Protein AF-A0A8G2FAU9-F1 (afdb_monomer)

Solvent-accessible surface area (backbone atoms only — not comparable to full-atom values): 5082 Å² total; per-residue (Å²): 111,42,65,61,50,52,53,52,42,53,52,54,53,50,50,46,53,50,52,41,54,50,56,61,67,66,52,43,61,48,98,87,66,49,80,50,75,50,74,66,56,49,50,51,52,51,51,39,51,53,49,48,54,49,53,52,51,58,38,53,55,50,45,49,54,32,48,52,53,52,52,55,52,50,53,50,53,54,51,54,51,53,58,55,51,57,66,66,72,79,115

Organism: NCBI:txid126333

Sequence (91 aa):
MLKNTMDDMISKLGKEFSEFSGTLRSVKKNDCGDFVVSPEIMRNIVGHVENLFGTMRETQESVQLALESELLQEERKWIDLLDNADMTTEH

Radius of gyration: 24.39 Å; Cα contacts (8 Å, |Δi|>4): 47; chains: 1; bounding box: 59×13×70 Å

Foldseek 3Di:
DLVVLVVVLCVQLVVLVVQLVVLVVPFDADPVRDTDQDPVSVVSNVVSVVSNVVSVVVSVVVNVVVVVVVVVVVVVVVVVVVVVVVVVVVD

Nearest PDB structures (foldseek):
  2x0l-assembly1_A  TM=6.123E-01  e=8.724E-01  Homo sapiens
  4czz-assembly1_A  TM=6.107E-01  e=9.997E-01  Homo sapiens
  5l3d-assembly1_A  TM=6.087E-01  e=1.226E+00  Homo sapiens
  6vyp-assembly2_k  TM=6.447E-01  e=2.972E+00  Homo sapiens

pLDDT: mean 88.22, std 9.11, range [45.12, 95.56]

Mean predicted aligned error: 7.48 Å

Secondary structure (DSSP, 8-state):
-HHHHHHHHHHHHHHHHHHHHHHHHTPEE-TTS-EE--HHHHHHHHHHHHHHHHHHHHHHHHHHHHHHHHHHHHHHHHHHHHHHHHHHH--

Structure (mmCIF, N/CA/C/O backbone):
data_AF-A0A8G2FAU9-F1
#
_entry.id   AF-A0A8G2FAU9-F1
#
loop_
_atom_site.group_PDB
_atom_site.id
_atom_site.type_symbol
_atom_site.label_atom_id
_atom_site.label_alt_id
_atom_site.label_comp_id
_atom_site.label_asym_id
_atom_site.label_entity_id
_atom_site.label_seq_id
_atom_site.pdbx_PDB_ins_code
_atom_site.Cartn_x
_atom_site.Cartn_y
_atom_site.Cartn_z
_atom_site.occupancy
_atom_site.B_iso_or_equiv
_atom_site.auth_seq_id
_atom_site.auth_comp_id
_atom_site.auth_asym_id
_atom_site.auth_atom_id
_atom_site.pdbx_PDB_model_num
ATOM 1 N N . MET A 1 1 ? 9.586 -4.901 -14.113 1.00 81.06 1 MET A N 1
ATOM 2 C CA . MET A 1 1 ? 9.928 -4.958 -12.673 1.00 81.06 1 MET A CA 1
ATOM 3 C C . MET A 1 1 ? 8.941 -4.113 -11.874 1.00 81.06 1 MET A C 1
ATOM 5 O O . MET A 1 1 ? 8.362 -4.612 -10.917 1.00 81.06 1 MET A O 1
ATOM 9 N N . LEU A 1 2 ? 8.653 -2.903 -12.356 1.00 85.94 2 LEU A N 1
ATOM 10 C CA . LEU A 1 2 ? 7.696 -1.939 -11.823 1.00 85.94 2 LEU A CA 1
ATOM 11 C C . LEU A 1 2 ? 6.296 -2.517 -11.597 1.00 85.94 2 LEU A C 1
ATOM 13 O O . LEU A 1 2 ? 5.730 -2.331 -10.525 1.00 85.94 2 LEU A O 1
ATOM 17 N N . LYS A 1 3 ? 5.765 -3.279 -12.564 1.00 88.44 3 LYS A N 1
ATOM 18 C CA . LYS A 1 3 ? 4.455 -3.934 -12.420 1.00 88.44 3 LYS A CA 1
ATOM 19 C C . LYS A 1 3 ? 4.383 -4.822 -11.172 1.00 88.44 3 LYS A C 1
ATOM 21 O O . LYS A 1 3 ? 3.444 -4.698 -10.403 1.00 88.44 3 LYS A O 1
ATOM 26 N N . ASN A 1 4 ? 5.389 -5.667 -10.942 1.00 89.31 4 ASN A N 1
ATOM 27 C CA . ASN A 1 4 ? 5.399 -6.565 -9.783 1.00 89.31 4 ASN A CA 1
ATOM 28 C C . ASN A 1 4 ? 5.495 -5.778 -8.469 1.00 89.31 4 ASN A C 1
ATOM 30 O O . ASN A 1 4 ? 4.838 -6.135 -7.497 1.00 89.31 4 ASN A O 1
ATOM 34 N N . THR A 1 5 ? 6.273 -4.691 -8.451 1.00 88.25 5 THR A N 1
ATOM 35 C CA . THR A 1 5 ? 6.360 -3.781 -7.301 1.00 88.25 5 THR A CA 1
ATOM 36 C C . THR A 1 5 ? 5.016 -3.109 -7.007 1.00 88.25 5 THR A C 1
ATOM 38 O O . THR A 1 5 ? 4.601 -3.022 -5.855 1.00 88.25 5 THR A O 1
ATOM 41 N N . MET A 1 6 ? 4.304 -2.662 -8.044 1.00 87.31 6 MET A N 1
ATOM 42 C CA . MET A 1 6 ? 2.969 -2.073 -7.910 1.00 87.31 6 MET A CA 1
ATOM 43 C C . MET A 1 6 ? 1.914 -3.103 -7.483 1.00 87.31 6 MET A C 1
ATOM 45 O O . MET A 1 6 ? 1.056 -2.787 -6.663 1.00 87.31 6 MET A O 1
ATOM 49 N N . ASP A 1 7 ? 1.982 -4.335 -7.986 1.00 91.00 7 ASP A N 1
ATOM 50 C CA . ASP A 1 7 ? 1.064 -5.408 -7.589 1.00 91.00 7 ASP A CA 1
ATOM 51 C C . ASP A 1 7 ? 1.267 -5.791 -6.104 1.00 91.00 7 ASP A C 1
ATOM 53 O O . ASP A 1 7 ? 0.292 -5.947 -5.363 1.00 91.00 7 ASP A O 1
ATOM 57 N N . ASP A 1 8 ? 2.520 -5.860 -5.633 1.00 89.38 8 ASP A N 1
ATOM 58 C CA . ASP A 1 8 ? 2.847 -6.065 -4.212 1.00 89.38 8 ASP A CA 1
ATOM 59 C C . ASP A 1 8 ? 2.346 -4.902 -3.333 1.00 89.38 8 ASP A C 1
ATOM 61 O O . ASP A 1 8 ? 1.767 -5.139 -2.269 1.00 89.38 8 ASP A O 1
ATOM 65 N N . MET A 1 9 ? 2.459 -3.654 -3.816 1.00 87.62 9 MET A N 1
ATOM 66 C CA . MET A 1 9 ? 1.886 -2.469 -3.157 1.00 87.62 9 MET A CA 1
ATOM 67 C C . MET A 1 9 ? 0.393 -2.632 -2.897 1.00 87.62 9 MET A C 1
ATOM 69 O O . MET A 1 9 ? -0.082 -2.455 -1.775 1.00 87.62 9 MET A O 1
ATOM 73 N N . ILE A 1 10 ? -0.354 -2.925 -3.965 1.00 89.44 10 ILE A N 1
ATOM 74 C CA . ILE A 1 10 ? -1.813 -2.998 -3.935 1.00 89.44 10 ILE A CA 1
ATOM 75 C C . ILE A 1 10 ? -2.242 -4.105 -2.974 1.00 89.44 10 ILE A C 1
ATOM 77 O O . ILE A 1 10 ? -3.173 -3.913 -2.191 1.00 89.44 10 ILE A O 1
ATOM 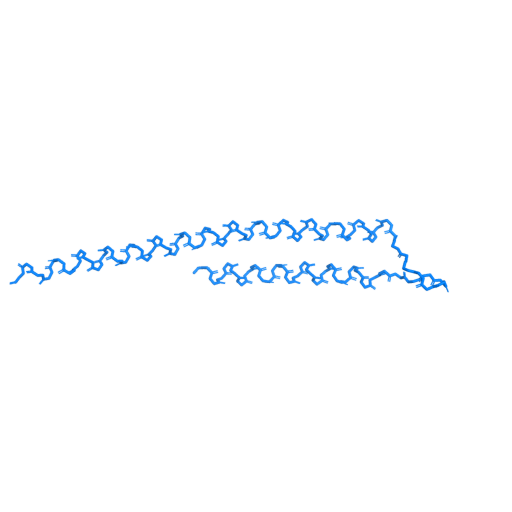81 N N . SER A 1 11 ? -1.529 -5.232 -2.988 1.00 93.31 11 SER A N 1
ATOM 82 C CA . SER A 1 11 ? -1.764 -6.348 -2.075 1.00 93.31 11 SER A CA 1
ATOM 83 C C . SER A 1 11 ? -1.571 -5.945 -0.606 1.00 93.31 11 SER A C 1
ATOM 85 O O . SER A 1 11 ? -2.476 -6.139 0.211 1.00 93.31 11 SER A O 1
ATOM 87 N N . LYS A 1 12 ? -0.434 -5.321 -0.264 1.00 90.56 12 LYS A N 1
ATOM 88 C CA . LYS A 1 12 ? -0.119 -4.901 1.114 1.00 90.56 12 LYS A CA 1
ATOM 89 C C . LYS A 1 12 ? -1.083 -3.837 1.630 1.00 90.56 12 LYS A C 1
ATOM 91 O O . LYS A 1 12 ? -1.663 -4.009 2.701 1.00 90.56 12 LYS A O 1
ATOM 96 N N . LEU A 1 13 ? -1.317 -2.780 0.849 1.00 90.00 13 LEU A N 1
ATOM 97 C CA . LEU A 1 13 ? -2.270 -1.728 1.214 1.00 90.00 13 LEU A CA 1
ATOM 98 C C . LEU A 1 13 ? -3.687 -2.286 1.352 1.00 90.00 13 LEU A C 1
ATOM 100 O O . LEU A 1 13 ? -4.390 -1.935 2.296 1.00 90.00 13 LEU A O 1
ATOM 104 N N . GLY A 1 14 ? -4.099 -3.181 0.450 1.00 92.06 14 GLY A N 1
ATOM 105 C CA . GLY A 1 14 ? -5.402 -3.837 0.514 1.00 92.06 14 GLY A CA 1
ATOM 106 C C . GLY A 1 14 ? -5.587 -4.650 1.795 1.00 92.06 14 GLY A C 1
ATOM 107 O O . GLY A 1 14 ? -6.651 -4.586 2.415 1.00 92.06 14 GLY A O 1
ATOM 108 N N . LYS A 1 15 ? -4.545 -5.367 2.232 1.00 93.06 15 LYS A N 1
ATOM 109 C CA . LYS A 1 15 ? -4.557 -6.119 3.490 1.00 93.06 15 LYS A CA 1
ATOM 110 C C . LYS A 1 15 ? -4.707 -5.196 4.703 1.00 93.06 15 LYS A C 1
ATOM 112 O O . LYS A 1 15 ? -5.627 -5.400 5.492 1.00 93.06 15 LYS A O 1
ATOM 117 N N . GLU A 1 16 ? -3.878 -4.160 4.816 1.00 91.62 16 GLU A N 1
ATOM 118 C CA . GLU A 1 16 ? -3.943 -3.206 5.936 1.00 91.62 16 GLU A CA 1
ATOM 119 C C . GLU A 1 16 ? -5.292 -2.468 5.984 1.00 91.62 16 GLU A C 1
ATOM 121 O O . GLU A 1 16 ? -5.902 -2.339 7.047 1.00 91.62 16 GLU A O 1
ATOM 126 N N . PHE A 1 17 ? -5.831 -2.057 4.829 1.00 91.94 17 PHE A N 1
ATOM 127 C CA . PHE A 1 17 ? -7.171 -1.463 4.752 1.00 91.94 17 PHE A CA 1
ATOM 128 C C . PHE A 1 17 ? -8.268 -2.434 5.198 1.00 91.94 17 PHE A C 1
ATOM 130 O O . PHE A 1 17 ? -9.219 -2.029 5.873 1.00 91.94 17 PHE A O 1
ATOM 137 N N . SER A 1 18 ? -8.152 -3.711 4.828 1.00 94.38 18 SER A N 1
ATOM 138 C CA . SER A 1 18 ? -9.099 -4.742 5.248 1.00 94.38 18 SER A CA 1
ATOM 139 C C . SER A 1 18 ? -9.088 -4.904 6.769 1.00 94.38 18 SER A C 1
ATOM 141 O O . SER A 1 18 ? -10.154 -4.884 7.388 1.00 94.38 18 SER A O 1
ATOM 143 N N . GLU A 1 19 ? -7.909 -4.993 7.385 1.00 93.44 19 GLU A N 1
ATOM 144 C CA . GLU A 1 19 ? -7.760 -5.111 8.841 1.00 93.44 19 GLU A CA 1
ATOM 145 C C . GLU A 1 19 ? -8.284 -3.868 9.576 1.00 93.44 19 GLU A C 1
ATOM 147 O O . GLU A 1 19 ? -9.108 -3.991 10.488 1.00 93.44 19 GLU A O 1
ATOM 152 N N . PHE A 1 20 ? -7.929 -2.670 9.102 1.00 93.00 20 PHE A N 1
ATOM 153 C CA . PHE A 1 20 ? -8.457 -1.401 9.608 1.00 93.00 20 PHE A CA 1
ATOM 154 C C . PHE A 1 20 ? -9.991 -1.359 9.581 1.00 93.00 20 PHE A C 1
ATOM 156 O O . PHE A 1 20 ? -10.640 -1.027 10.578 1.00 93.00 20 PHE A O 1
ATOM 163 N N . SER A 1 21 ? -10.593 -1.746 8.451 1.00 91.94 21 SER A N 1
ATOM 164 C CA . SER A 1 21 ? -12.050 -1.775 8.296 1.00 91.94 21 SER A CA 1
ATOM 165 C C . SER A 1 21 ? -12.720 -2.802 9.220 1.00 91.94 21 SER A C 1
ATOM 167 O O . SER A 1 21 ? -13.829 -2.568 9.713 1.00 91.94 21 SER A O 1
ATOM 169 N N . GLY A 1 22 ? -12.041 -3.920 9.497 1.00 92.94 22 GLY A N 1
ATOM 170 C CA . GLY A 1 22 ? -12.467 -4.926 10.468 1.00 92.94 22 GLY A CA 1
ATOM 171 C C . GLY A 1 22 ? -12.498 -4.361 11.885 1.00 92.94 22 GLY A C 1
ATOM 172 O O . GLY A 1 22 ? -13.508 -4.494 12.581 1.00 92.94 22 GLY A O 1
ATOM 173 N N . THR A 1 23 ? -11.445 -3.644 12.277 1.00 92.75 23 THR A N 1
ATOM 174 C CA . THR A 1 23 ? -11.367 -2.958 13.572 1.00 92.75 23 THR A CA 1
ATOM 175 C C . THR A 1 23 ? -12.467 -1.906 13.716 1.00 92.75 23 THR A C 1
ATOM 177 O O . THR A 1 23 ? -13.157 -1.891 14.737 1.00 92.75 23 THR A O 1
ATOM 180 N N . LEU A 1 24 ? -12.733 -1.092 12.689 1.00 90.06 24 LEU A N 1
ATOM 181 C CA . LEU A 1 24 ? -13.843 -0.129 12.716 1.00 90.06 24 LEU A CA 1
ATOM 182 C C . LEU A 1 24 ? -15.208 -0.807 12.887 1.00 90.06 24 LEU A C 1
ATOM 184 O O . LEU A 1 24 ? -16.056 -0.317 13.630 1.00 90.06 24 LEU A O 1
ATOM 188 N N . ARG A 1 25 ? -15.418 -1.96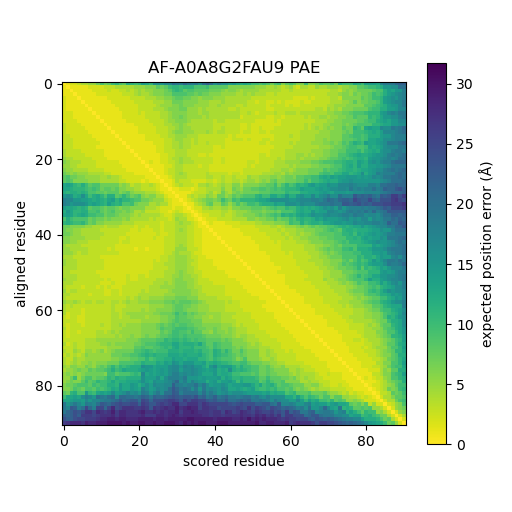3 12.250 1.00 89.19 25 ARG A N 1
ATOM 189 C CA . ARG A 1 25 ? -16.664 -2.735 12.377 1.00 89.19 25 ARG A CA 1
ATOM 190 C C . ARG A 1 25 ? -16.852 -3.340 13.772 1.00 89.19 25 ARG A C 1
ATOM 192 O O . ARG A 1 25 ? -17.980 -3.648 14.148 1.00 89.19 25 ARG A O 1
ATOM 199 N N . SER A 1 26 ? -15.773 -3.508 14.535 1.00 89.56 26 SER A N 1
ATOM 200 C CA . SER A 1 26 ? -15.830 -4.015 15.912 1.00 89.56 26 SER A CA 1
ATOM 201 C C . SER A 1 26 ? -16.351 -2.983 16.923 1.00 89.56 26 SER A C 1
ATOM 203 O O . SER 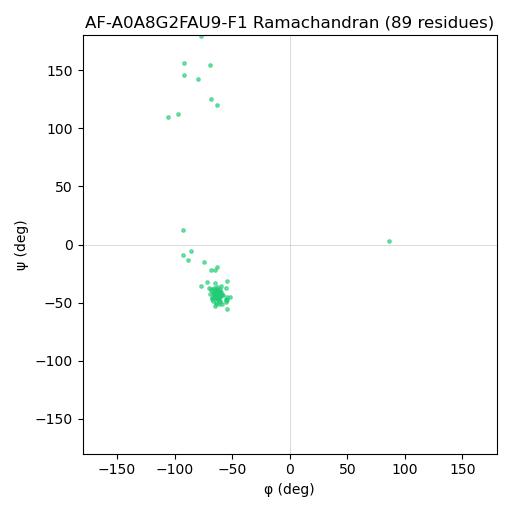A 1 26 ? -16.743 -3.364 18.029 1.00 89.56 26 SER A O 1
ATOM 205 N N . VAL A 1 27 ? -16.400 -1.695 16.551 1.00 92.00 27 VAL A N 1
ATOM 206 C CA . VAL A 1 27 ? -16.932 -0.619 17.397 1.00 92.00 27 VAL A CA 1
ATOM 207 C C . VAL A 1 27 ? -18.414 -0.871 17.665 1.00 92.00 27 VAL A C 1
ATOM 209 O O . VAL A 1 27 ? -19.238 -0.931 16.751 1.00 92.00 27 VAL A O 1
ATOM 212 N N . LYS A 1 28 ? -18.762 -1.006 18.946 1.00 87.94 28 LYS A N 1
ATOM 213 C CA . LYS A 1 28 ? -20.139 -1.246 19.385 1.00 87.94 28 LYS A CA 1
ATOM 214 C C . LYS A 1 28 ? -20.853 0.065 19.676 1.00 87.94 28 LYS A C 1
ATOM 216 O O . LYS A 1 28 ? -20.225 1.072 19.995 1.00 87.94 28 LYS A O 1
ATOM 221 N N . LYS A 1 29 ? -22.181 0.025 19.603 1.00 90.31 29 LYS A N 1
ATOM 222 C CA . LYS A 1 29 ? -23.034 1.093 20.122 1.00 90.31 29 LYS A CA 1
ATOM 223 C C . LYS A 1 29 ? -23.424 0.798 21.569 1.00 90.31 29 LYS A C 1
ATOM 225 O O . LYS A 1 29 ? -23.582 -0.372 21.918 1.00 90.31 29 LYS A O 1
ATOM 230 N N . ASN A 1 30 ? -23.557 1.833 22.392 1.00 88.25 30 ASN A N 1
ATOM 231 C CA . ASN A 1 30 ? -24.211 1.721 23.698 1.00 88.25 30 ASN A CA 1
ATOM 232 C C . ASN A 1 30 ? -25.745 1.683 23.542 1.00 88.25 30 ASN A C 1
ATOM 234 O O . ASN A 1 30 ? -26.274 1.802 22.434 1.00 88.25 30 ASN A O 1
ATOM 238 N N . ASP A 1 31 ? -26.455 1.572 24.665 1.00 91.50 31 ASP A N 1
ATOM 239 C CA . ASP A 1 31 ? -27.925 1.547 24.710 1.00 91.50 31 ASP A CA 1
ATOM 240 C C . ASP A 1 31 ? -28.573 2.857 24.213 1.00 91.50 31 ASP A C 1
ATOM 242 O O . ASP A 1 31 ? -29.733 2.858 23.804 1.00 91.50 31 ASP A O 1
ATOM 246 N N . CYS A 1 32 ? -27.819 3.962 24.188 1.00 90.31 32 CYS A N 1
ATOM 247 C CA . CYS A 1 32 ? -28.240 5.254 23.634 1.00 90.31 32 CYS A CA 1
ATOM 248 C C . CYS A 1 32 ? -28.005 5.367 22.115 1.00 90.31 32 CYS A C 1
ATOM 250 O O . CYS A 1 32 ? -28.417 6.348 21.501 1.00 90.31 32 CYS A O 1
ATOM 252 N N . GLY A 1 33 ? -27.360 4.372 21.493 1.00 89.44 33 GLY A N 1
ATOM 253 C CA . GLY A 1 33 ? -27.026 4.365 20.069 1.00 89.44 33 GLY A CA 1
ATOM 254 C C . GLY A 1 33 ? -25.704 5.054 19.705 1.00 89.44 33 GLY A C 1
ATOM 255 O O . GLY A 1 33 ? -25.365 5.089 18.516 1.00 89.44 33 GLY A O 1
ATOM 256 N N . ASP A 1 34 ? -24.944 5.542 20.689 1.00 90.19 34 ASP A N 1
ATOM 257 C CA . ASP A 1 34 ? -23.641 6.184 20.492 1.00 90.19 34 ASP A CA 1
ATOM 258 C C . ASP A 1 34 ? -22.541 5.146 20.293 1.00 90.19 34 ASP A C 1
ATOM 260 O O . ASP A 1 34 ? -22.514 4.110 20.962 1.00 90.19 34 ASP A O 1
ATOM 264 N N . PHE A 1 35 ? -21.589 5.438 19.407 1.00 88.62 35 PHE A N 1
ATOM 265 C CA . PHE A 1 35 ? -20.409 4.599 19.228 1.00 88.62 35 PHE A CA 1
ATOM 266 C C . PHE A 1 35 ? -19.502 4.666 20.458 1.00 88.62 35 PHE A C 1
ATOM 268 O O . PHE A 1 35 ? -19.043 5.737 20.854 1.00 88.62 35 PHE A O 1
ATOM 275 N N . VAL A 1 36 ? -19.195 3.502 21.025 1.00 88.56 36 VAL A N 1
ATOM 276 C CA . VAL A 1 36 ? -18.256 3.354 22.134 1.00 88.56 36 VAL A CA 1
ATOM 277 C C . VAL A 1 36 ? -16.967 2.758 21.601 1.00 88.56 36 VAL A C 1
ATOM 279 O O . VAL A 1 36 ? -16.899 1.583 21.236 1.00 88.56 36 VAL A O 1
ATOM 282 N N . VAL A 1 37 ? -15.927 3.583 21.580 1.00 88.94 37 VAL A N 1
ATOM 283 C CA . VAL A 1 37 ? -14.576 3.166 21.216 1.00 88.94 37 VAL A CA 1
ATOM 284 C C . VAL A 1 37 ? -13.814 2.895 22.506 1.00 88.94 37 VAL A C 1
ATOM 286 O O . VAL A 1 37 ? -13.551 3.810 23.286 1.00 88.94 37 VAL A O 1
ATOM 289 N N . SER A 1 38 ? -13.478 1.630 22.757 1.00 90.31 38 SER A N 1
ATOM 290 C CA . SER A 1 38 ? -12.609 1.298 23.884 1.00 90.31 38 SER A CA 1
ATOM 291 C C . SER A 1 38 ? -11.182 1.798 23.612 1.00 90.31 38 SER A C 1
ATOM 293 O O . SER A 1 38 ? -10.775 1.895 22.450 1.00 90.31 38 SER A O 1
ATOM 295 N N . PRO A 1 39 ? -10.375 2.069 24.654 1.00 92.25 39 PRO A N 1
ATOM 296 C CA . PRO A 1 39 ? -8.965 2.419 24.474 1.00 92.25 39 PRO A CA 1
ATOM 297 C C . PRO A 1 39 ? -8.179 1.385 23.654 1.00 92.25 39 PRO A C 1
ATOM 299 O O . PRO A 1 39 ? -7.256 1.744 22.931 1.00 92.25 39 PRO A O 1
ATOM 302 N N . GLU A 1 40 ? -8.556 0.108 23.745 1.00 92.25 40 GLU A N 1
ATOM 303 C CA . GLU A 1 40 ? -7.987 -0.975 22.940 1.00 92.25 40 GLU A CA 1
ATOM 304 C C . GLU A 1 40 ? -8.333 -0.826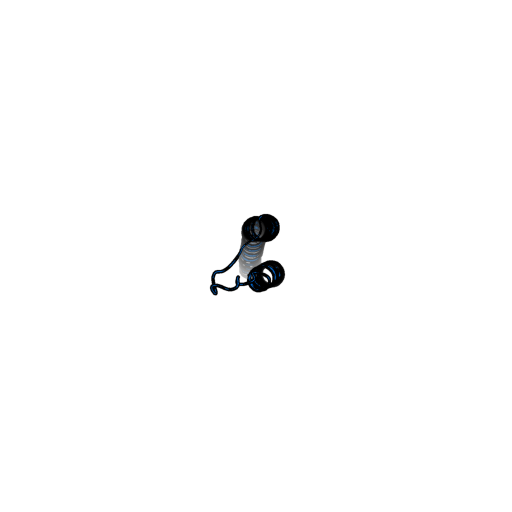 21.454 1.00 92.25 40 GLU A C 1
ATOM 306 O O . GLU A 1 40 ? -7.436 -0.847 20.616 1.00 92.25 40 GLU A O 1
ATOM 311 N N . ILE A 1 41 ? -9.608 -0.593 21.120 1.00 90.88 41 ILE A N 1
ATOM 312 C CA . ILE A 1 41 ? -10.020 -0.365 19.730 1.00 90.88 41 ILE A CA 1
ATOM 313 C C . ILE A 1 41 ? -9.324 0.879 19.173 1.00 90.88 41 ILE A C 1
ATOM 315 O O . ILE A 1 41 ? -8.815 0.842 18.057 1.00 90.88 41 ILE A O 1
ATOM 319 N N . MET A 1 42 ? -9.237 1.959 19.957 1.00 92.62 42 MET A N 1
ATOM 320 C CA . MET A 1 42 ? -8.526 3.169 19.541 1.00 92.62 42 MET A CA 1
ATOM 321 C C . MET A 1 42 ? -7.043 2.891 19.269 1.00 92.62 42 MET A C 1
ATOM 323 O O . MET A 1 42 ? -6.507 3.354 18.266 1.00 92.62 42 MET A O 1
ATOM 327 N N . ARG A 1 43 ? -6.383 2.100 20.123 1.00 95.19 43 ARG A N 1
ATOM 328 C CA . ARG A 1 43 ? -4.988 1.690 19.913 1.00 95.19 43 ARG A CA 1
ATOM 329 C C . ARG A 1 43 ? -4.824 0.900 18.616 1.00 95.19 43 ARG A C 1
ATOM 331 O O . ARG A 1 43 ? -3.890 1.170 17.870 1.00 95.19 43 ARG A O 1
ATOM 338 N N . ASN A 1 44 ? -5.739 -0.021 18.327 1.00 94.06 44 ASN A N 1
ATOM 339 C CA . ASN A 1 44 ? -5.701 -0.809 17.096 1.00 94.06 44 ASN A CA 1
ATOM 340 C C . ASN A 1 44 ? -5.921 0.078 15.861 1.00 94.06 44 ASN A C 1
ATOM 342 O O . ASN A 1 44 ? -5.189 -0.044 14.886 1.00 94.06 44 ASN A O 1
ATOM 346 N N . ILE A 1 45 ? -6.875 1.015 15.918 1.00 92.19 45 ILE A N 1
ATOM 347 C CA . ILE A 1 45 ? -7.115 2.010 14.859 1.00 92.19 45 ILE A CA 1
ATOM 348 C C . ILE A 1 45 ? -5.835 2.798 14.565 1.00 92.19 45 ILE A C 1
ATOM 350 O O . ILE A 1 45 ? -5.445 2.903 13.406 1.00 92.19 45 ILE A O 1
ATOM 354 N N . VAL A 1 46 ? -5.174 3.325 15.600 1.00 93.81 46 VAL A N 1
ATOM 355 C CA . VAL A 1 46 ? -3.920 4.078 15.443 1.00 93.81 46 VAL A CA 1
ATOM 356 C C . VAL A 1 46 ? -2.822 3.196 14.847 1.00 93.81 46 VAL A C 1
ATOM 358 O O . VAL A 1 46 ? -2.192 3.611 13.880 1.00 93.81 46 VAL A O 1
ATOM 361 N N . GLY A 1 47 ? -2.650 1.967 15.342 1.00 95.56 47 GLY A N 1
ATOM 362 C CA . GLY A 1 47 ? -1.648 1.035 14.817 1.00 95.56 47 GLY A CA 1
ATOM 363 C C . GLY A 1 47 ? -1.850 0.707 13.334 1.00 95.56 47 GLY A C 1
ATOM 364 O O . GLY A 1 47 ? -0.900 0.749 12.559 1.00 95.56 47 GLY A O 1
ATOM 365 N N . HIS A 1 48 ? -3.090 0.471 12.898 1.00 93.94 48 HIS A N 1
ATOM 366 C CA . HIS A 1 48 ? -3.386 0.268 11.476 1.00 93.94 48 HIS A CA 1
ATOM 367 C C . HIS A 1 48 ? -3.076 1.508 10.629 1.00 93.94 48 HIS A C 1
ATOM 369 O O . HIS A 1 48 ? -2.574 1.387 9.515 1.00 93.94 48 HIS A O 1
ATOM 375 N N . VAL A 1 49 ? -3.355 2.710 11.141 1.00 91.81 49 VAL A N 1
ATOM 376 C CA . VAL A 1 49 ? -3.022 3.959 10.441 1.00 91.81 49 VAL A CA 1
ATOM 377 C C . VAL A 1 49 ? -1.505 4.119 10.308 1.00 91.81 49 VAL A C 1
ATOM 379 O O . VAL A 1 49 ? -1.023 4.446 9.225 1.00 91.81 49 VAL A O 1
ATOM 382 N N . GLU A 1 50 ? -0.743 3.847 11.367 1.00 94.56 50 GLU A N 1
ATOM 383 C CA . GLU A 1 50 ? 0.724 3.869 11.336 1.00 94.56 50 GLU A CA 1
ATOM 384 C C . GLU A 1 50 ? 1.288 2.849 10.334 1.00 94.56 50 GLU A C 1
ATOM 386 O O . GLU A 1 50 ? 2.140 3.207 9.517 1.00 94.56 50 GLU A O 1
ATOM 391 N N . ASN A 1 51 ? 0.757 1.622 10.316 1.00 93.50 51 ASN A N 1
ATOM 392 C CA . ASN A 1 51 ? 1.140 0.588 9.350 1.00 93.50 51 ASN A CA 1
ATOM 393 C C . ASN A 1 51 ? 0.828 0.991 7.903 1.00 93.50 51 ASN A C 1
ATOM 395 O O . ASN A 1 51 ? 1.651 0.772 7.011 1.00 93.50 51 ASN A O 1
ATOM 399 N N . LEU A 1 52 ? -0.332 1.610 7.657 1.00 91.25 52 LEU A N 1
ATOM 400 C CA . LEU A 1 52 ? -0.704 2.129 6.338 1.00 91.25 52 LEU A CA 1
ATOM 401 C C . LEU A 1 52 ? 0.286 3.198 5.866 1.00 91.25 52 LEU A C 1
ATOM 403 O O . LEU A 1 52 ? 0.742 3.149 4.723 1.00 91.25 52 LEU A O 1
ATOM 407 N N . PHE A 1 53 ? 0.657 4.141 6.737 1.00 91.00 53 PHE A N 1
ATOM 408 C CA . PHE A 1 53 ? 1.666 5.154 6.415 1.00 91.00 53 PHE A CA 1
ATOM 409 C C . PHE A 1 53 ? 3.050 4.552 6.169 1.00 91.00 53 PHE A C 1
ATOM 411 O O . PHE A 1 53 ? 3.723 4.964 5.221 1.00 91.00 53 PHE A O 1
ATOM 418 N N . GLY A 1 54 ? 3.463 3.572 6.977 1.00 92.88 54 GLY A N 1
ATOM 419 C CA . GLY A 1 54 ? 4.709 2.831 6.771 1.00 92.88 54 GLY A CA 1
ATOM 420 C C . GLY A 1 54 ? 4.732 2.129 5.413 1.00 92.88 54 GLY A C 1
ATOM 421 O O . GLY A 1 54 ? 5.626 2.374 4.606 1.00 92.88 54 GLY A O 1
ATOM 422 N N . THR A 1 55 ? 3.680 1.366 5.111 1.00 90.38 55 THR A N 1
ATOM 423 C CA . THR A 1 55 ? 3.520 0.643 3.840 1.00 90.38 55 THR A CA 1
ATOM 424 C C . THR A 1 55 ? 3.534 1.595 2.642 1.00 90.38 55 THR A C 1
ATOM 426 O O . THR A 1 55 ? 4.201 1.323 1.643 1.00 90.38 55 THR A O 1
ATOM 429 N N . MET A 1 56 ? 2.837 2.736 2.723 1.00 88.56 56 MET A N 1
ATOM 430 C CA . MET A 1 56 ? 2.848 3.744 1.655 1.00 88.56 56 MET A CA 1
ATOM 431 C C . MET A 1 56 ? 4.254 4.300 1.404 1.00 88.56 56 MET A C 1
ATOM 433 O O . MET A 1 56 ? 4.649 4.428 0.246 1.00 88.56 56 MET A O 1
ATOM 437 N N . ARG A 1 57 ? 5.024 4.590 2.462 1.00 91.75 5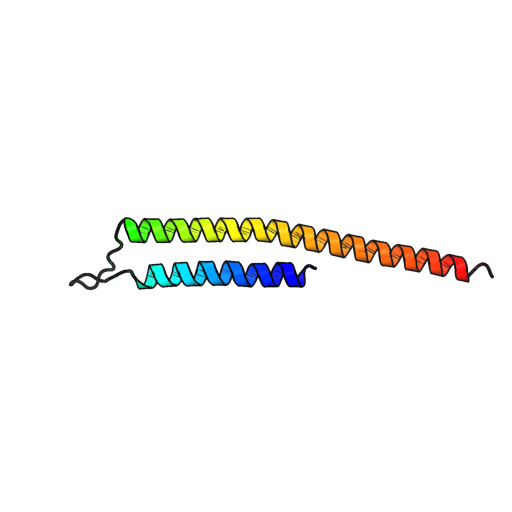7 ARG A N 1
ATOM 438 C CA . ARG A 1 57 ? 6.399 5.095 2.333 1.00 91.75 57 ARG A CA 1
ATOM 439 C C . ARG A 1 57 ? 7.328 4.062 1.700 1.00 91.75 57 ARG A C 1
ATOM 441 O O . ARG A 1 57 ? 7.968 4.367 0.698 1.00 91.75 57 ARG A O 1
ATOM 448 N N . GLU A 1 58 ? 7.358 2.846 2.243 1.00 89.50 58 GLU A N 1
ATOM 449 C CA . GLU A 1 58 ? 8.179 1.750 1.707 1.00 89.50 58 GLU A CA 1
ATOM 450 C C . GLU A 1 58 ? 7.864 1.493 0.234 1.00 89.50 58 GLU A C 1
ATOM 452 O O . GLU A 1 58 ? 8.754 1.224 -0.581 1.00 89.50 58 GLU A O 1
ATOM 457 N N . THR A 1 59 ? 6.584 1.606 -0.131 1.00 86.56 59 THR A N 1
ATOM 458 C CA . THR A 1 59 ? 6.216 1.361 -1.513 1.00 86.56 59 THR A CA 1
ATOM 459 C C . THR A 1 59 ? 6.557 2.517 -2.439 1.00 86.56 59 THR A C 1
ATOM 461 O O . THR A 1 59 ? 6.969 2.274 -3.570 1.00 86.56 59 THR A O 1
ATOM 464 N N . GLN A 1 60 ? 6.440 3.763 -1.978 1.00 88.12 60 GLN A N 1
ATOM 465 C CA . GLN A 1 60 ? 6.909 4.919 -2.740 1.00 88.12 60 GLN A CA 1
ATOM 466 C C . GLN A 1 60 ? 8.392 4.759 -3.106 1.00 88.12 60 GLN A C 1
ATOM 468 O O . GLN A 1 60 ? 8.753 4.927 -4.270 1.00 88.12 60 GLN A O 1
ATOM 473 N N . GLU A 1 61 ? 9.227 4.371 -2.140 1.00 91.75 61 GLU A N 1
ATOM 474 C CA . GLU A 1 61 ? 10.656 4.112 -2.354 1.00 91.75 61 GLU A CA 1
ATOM 475 C C . GLU A 1 61 ? 10.876 2.965 -3.354 1.00 91.75 61 GLU A C 1
ATOM 477 O O . GLU A 1 61 ? 11.647 3.093 -4.306 1.00 91.75 61 GLU A O 1
ATOM 482 N N . SER A 1 62 ? 10.138 1.863 -3.198 1.00 89.38 62 SER A N 1
ATOM 483 C CA . SER A 1 62 ? 10.252 0.696 -4.081 1.00 89.38 62 SER A CA 1
ATOM 484 C C . SER A 1 62 ? 9.835 1.002 -5.526 1.00 89.38 62 SER A C 1
ATOM 486 O O . SER A 1 62 ? 10.483 0.551 -6.473 1.00 89.38 62 SER A O 1
ATOM 488 N N . VAL A 1 63 ? 8.753 1.765 -5.714 1.00 88.19 63 VAL A N 1
ATOM 489 C CA . VAL A 1 63 ? 8.265 2.192 -7.034 1.00 88.19 63 VAL A CA 1
ATOM 490 C C . VAL A 1 63 ? 9.261 3.142 -7.689 1.00 88.19 63 VAL A C 1
ATOM 492 O O . VAL A 1 63 ? 9.533 2.991 -8.878 1.00 88.19 63 VAL A O 1
ATOM 495 N N . GLN A 1 64 ? 9.834 4.077 -6.926 1.00 91.50 64 GLN A N 1
ATOM 496 C CA . GLN A 1 64 ? 10.849 4.992 -7.438 1.00 91.50 64 GLN A CA 1
ATOM 497 C C . GLN A 1 64 ? 12.081 4.231 -7.945 1.00 91.50 64 GLN A C 1
ATOM 499 O O . GLN A 1 64 ? 12.487 4.431 -9.087 1.00 91.50 64 GLN A O 1
ATOM 504 N N . LEU A 1 65 ? 12.614 3.297 -7.153 1.00 91.75 65 LEU A N 1
ATOM 505 C CA . LEU A 1 65 ? 13.757 2.469 -7.555 1.00 91.75 65 LEU A CA 1
ATOM 506 C C . LEU A 1 65 ? 13.454 1.619 -8.796 1.00 91.75 65 LEU A C 1
ATOM 508 O O . LEU A 1 65 ? 14.284 1.503 -9.699 1.00 91.75 65 LEU A O 1
ATOM 512 N N . ALA A 1 66 ? 12.260 1.024 -8.861 1.00 90.94 66 ALA A N 1
ATOM 513 C CA . ALA A 1 66 ? 11.856 0.227 -10.013 1.00 90.94 66 ALA A CA 1
ATOM 514 C C . ALA A 1 66 ? 11.730 1.080 -11.285 1.00 90.94 66 ALA A C 1
ATOM 516 O O . ALA A 1 66 ? 12.123 0.628 -12.359 1.00 90.94 66 ALA A O 1
ATOM 517 N N . LEU A 1 67 ? 11.221 2.310 -11.164 1.00 91.56 67 LEU A N 1
ATOM 518 C CA . LEU A 1 67 ? 11.110 3.248 -12.277 1.00 91.56 67 LEU A CA 1
ATOM 519 C C . LEU A 1 67 ? 12.488 3.718 -12.760 1.00 91.56 67 LEU A C 1
ATOM 521 O O . LEU A 1 67 ? 12.753 3.681 -13.958 1.00 91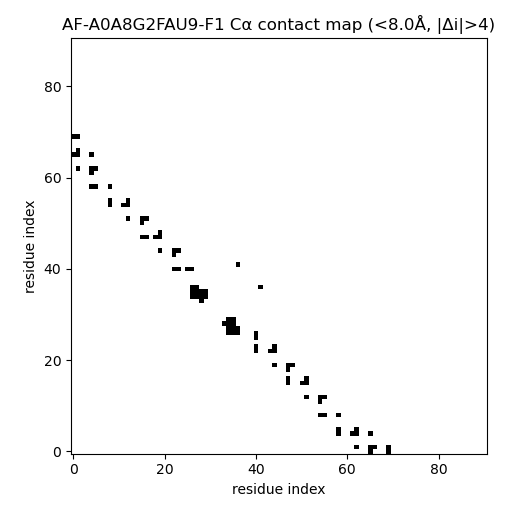.56 67 LEU A O 1
ATOM 525 N N . GLU A 1 68 ? 13.374 4.111 -11.842 1.00 93.44 68 GLU A N 1
ATOM 526 C CA . GLU A 1 68 ? 14.753 4.504 -12.162 1.00 93.44 68 GLU A CA 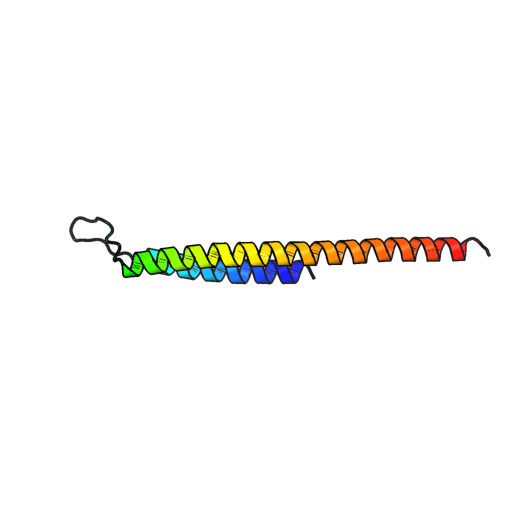1
ATOM 527 C C . GLU A 1 68 ? 15.501 3.369 -12.875 1.00 93.44 68 GLU A C 1
ATOM 529 O O . GLU A 1 68 ? 16.154 3.593 -13.894 1.00 93.44 68 GLU A O 1
ATOM 534 N N . SER A 1 69 ? 15.345 2.127 -12.404 1.00 91.50 69 SER A N 1
ATOM 535 C CA . SER A 1 69 ? 15.956 0.965 -13.051 1.00 91.50 69 SER A CA 1
ATOM 536 C C . SER A 1 69 ? 15.407 0.705 -14.456 1.00 91.50 69 SER A C 1
ATOM 538 O O . SER A 1 69 ? 16.179 0.309 -15.329 1.00 91.50 69 SER A O 1
ATOM 540 N N . GLU A 1 70 ? 14.102 0.869 -14.683 1.00 92.31 70 GLU A N 1
ATOM 541 C CA . GLU A 1 70 ? 13.509 0.674 -16.013 1.00 92.31 70 GLU A CA 1
ATOM 542 C C . GLU A 1 70 ? 13.930 1.782 -16.987 1.00 92.31 70 GLU A C 1
ATOM 544 O O . GLU A 1 70 ? 14.242 1.483 -18.139 1.00 92.31 70 GLU A O 1
ATOM 549 N N . LEU A 1 71 ? 14.036 3.032 -16.521 1.00 92.56 71 LEU A N 1
ATOM 550 C CA . LEU A 1 71 ? 14.541 4.150 -17.323 1.00 92.56 71 LEU A CA 1
ATOM 551 C C . LEU A 1 71 ? 15.994 3.934 -17.758 1.00 92.56 71 LEU A C 1
ATOM 553 O O . LEU A 1 71 ? 16.295 4.076 -18.940 1.00 92.56 71 LEU A O 1
ATOM 557 N N . LEU A 1 72 ? 16.874 3.523 -16.839 1.00 93.00 72 LEU A N 1
ATOM 558 C CA . LEU A 1 72 ? 18.277 3.224 -17.154 1.00 93.00 72 LEU A CA 1
ATOM 559 C C . LEU A 1 72 ? 18.420 2.051 -18.136 1.00 93.00 72 LEU A C 1
ATOM 561 O O . LEU A 1 72 ? 19.301 2.054 -18.997 1.00 93.00 72 LEU A O 1
ATOM 565 N N . GLN A 1 73 ? 17.562 1.031 -18.021 1.00 92.50 73 GLN A N 1
ATOM 566 C CA . GLN A 1 73 ? 17.538 -0.076 -18.981 1.00 92.50 73 GLN A CA 1
ATOM 567 C C . GLN A 1 73 ? 17.099 0.386 -20.367 1.00 92.50 73 GLN A C 1
ATOM 569 O O . GLN A 1 73 ? 17.666 -0.062 -21.361 1.00 92.50 73 GLN A O 1
ATOM 574 N N . GLU A 1 74 ? 16.094 1.254 -20.445 1.00 92.12 74 GLU A N 1
ATOM 575 C CA . GLU A 1 74 ? 15.609 1.769 -21.720 1.00 92.12 74 GLU A CA 1
ATOM 576 C C . GLU A 1 74 ? 16.633 2.701 -22.377 1.00 92.12 74 GLU A C 1
ATOM 578 O O . GLU A 1 74 ? 16.913 2.553 -23.564 1.00 92.12 74 GLU A O 1
ATOM 583 N N . GLU A 1 75 ? 17.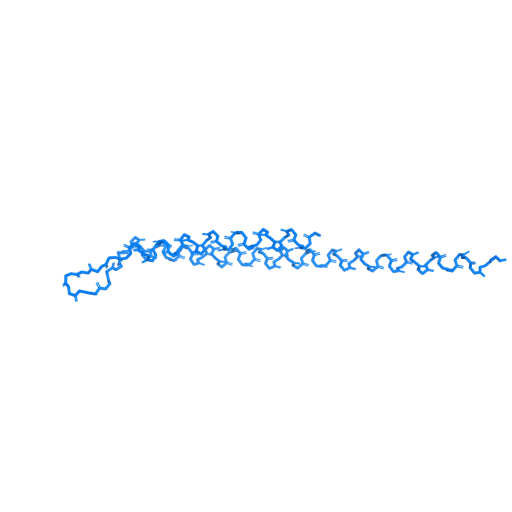270 3.585 -21.604 1.00 91.75 75 GLU A N 1
ATOM 584 C CA . GLU A 1 75 ? 18.381 4.425 -22.069 1.00 91.75 75 GLU A CA 1
ATOM 585 C C . GLU A 1 75 ? 19.508 3.575 -22.671 1.00 91.75 75 GLU A C 1
ATOM 587 O O . GLU A 1 75 ? 19.980 3.852 -23.774 1.00 91.75 75 GLU A O 1
ATOM 592 N N . ARG A 1 76 ? 19.891 2.484 -21.997 1.00 91.50 76 ARG A N 1
ATOM 593 C CA . ARG A 1 76 ? 20.927 1.577 -22.501 1.00 91.50 76 ARG A CA 1
ATOM 594 C C . ARG A 1 76 ? 20.542 0.915 -23.824 1.00 91.50 76 ARG A C 1
ATOM 596 O O . ARG A 1 76 ? 21.387 0.838 -24.708 1.00 91.50 76 ARG A O 1
ATOM 603 N N . LYS A 1 77 ? 19.283 0.503 -24.003 1.00 91.38 77 LYS A N 1
ATOM 604 C CA . LYS A 1 77 ? 18.824 -0.041 -25.294 1.00 91.38 77 LYS A CA 1
ATOM 605 C C . LYS A 1 77 ? 18.930 0.983 -26.418 1.00 91.38 77 LYS A C 1
ATOM 607 O O . LYS A 1 77 ? 19.287 0.613 -27.530 1.00 91.38 77 LYS A O 1
ATOM 612 N N . TRP A 1 78 ? 18.613 2.250 -26.148 1.00 89.94 78 TRP A N 1
ATOM 613 C CA . TRP A 1 78 ? 18.747 3.309 -27.148 1.00 89.94 78 TRP A CA 1
ATOM 614 C C . TRP A 1 78 ? 20.200 3.527 -27.561 1.00 89.94 78 TRP A C 1
ATOM 616 O O . TRP A 1 78 ? 20.466 3.634 -28.755 1.00 89.94 78 TRP A O 1
ATOM 626 N N . ILE A 1 79 ? 21.130 3.537 -26.602 1.00 90.38 79 ILE A N 1
ATOM 627 C CA . ILE A 1 79 ? 22.570 3.632 -26.884 1.00 90.38 79 ILE A CA 1
ATOM 628 C C . ILE A 1 79 ? 23.024 2.439 -27.729 1.00 90.38 79 ILE A C 1
ATOM 630 O O . ILE A 1 79 ? 23.598 2.637 -28.795 1.00 90.38 79 ILE A O 1
ATOM 634 N N . ASP A 1 80 ? 22.676 1.215 -27.324 1.00 90.44 80 ASP A N 1
ATOM 635 C CA . ASP A 1 80 ? 23.050 0.005 -28.063 1.00 90.44 80 ASP A CA 1
ATOM 636 C C . ASP A 1 80 ? 22.498 0.021 -29.506 1.00 90.44 80 ASP A C 1
ATOM 638 O O . ASP A 1 80 ? 23.148 -0.459 -30.434 1.00 90.44 80 ASP A O 1
ATOM 642 N N . LEU A 1 81 ? 21.295 0.564 -29.730 1.00 90.06 81 LEU A N 1
ATOM 643 C CA . LEU A 1 81 ? 20.717 0.704 -31.073 1.00 90.06 81 LEU A CA 1
ATOM 644 C C . LEU A 1 81 ? 21.464 1.731 -31.931 1.00 90.06 81 LEU A C 1
ATOM 646 O O . LEU A 1 81 ? 21.633 1.495 -33.126 1.00 90.06 81 LEU A O 1
ATOM 650 N N . LEU A 1 82 ? 21.897 2.847 -31.340 1.00 86.44 82 LEU A N 1
ATOM 651 C CA . LEU A 1 82 ? 22.677 3.873 -32.037 1.00 86.44 82 LEU A CA 1
ATOM 652 C C . LEU A 1 82 ? 24.067 3.350 -32.411 1.00 86.44 82 LEU A C 1
ATOM 654 O O . LEU A 1 82 ? 24.458 3.459 -33.571 1.00 86.44 82 LEU A O 1
ATOM 658 N N . ASP A 1 83 ? 24.755 2.694 -31.475 1.00 84.12 83 ASP A N 1
ATOM 659 C CA . ASP A 1 83 ? 26.081 2.113 -31.708 1.00 84.12 83 ASP A CA 1
ATOM 660 C C . ASP A 1 83 ? 26.040 1.036 -32.810 1.00 84.12 83 ASP A C 1
ATOM 662 O O . ASP A 1 83 ? 26.915 0.968 -33.676 1.00 84.12 83 ASP A O 1
ATOM 666 N N . ASN A 1 84 ? 24.991 0.206 -32.824 1.00 78.94 84 ASN A N 1
ATOM 667 C CA . ASN A 1 84 ? 24.805 -0.803 -33.869 1.00 78.94 84 ASN A CA 1
ATOM 668 C C . ASN A 1 84 ? 24.419 -0.199 -35.227 1.00 78.94 84 ASN A C 1
ATOM 670 O O . ASN A 1 84 ? 24.780 -0.764 -36.259 1.00 78.94 84 ASN A O 1
ATOM 674 N N . ALA A 1 85 ? 23.688 0.919 -35.251 1.00 74.56 85 ALA A N 1
ATOM 675 C CA . ALA A 1 85 ? 23.357 1.607 -36.494 1.00 74.56 85 ALA A CA 1
ATOM 676 C C . ALA A 1 85 ? 24.618 2.192 -37.151 1.00 74.56 85 ALA A C 1
ATOM 678 O O . ALA A 1 85 ? 24.833 1.951 -38.341 1.00 74.56 85 ALA A O 1
ATOM 679 N N . ASP A 1 86 ? 25.486 2.847 -36.372 1.00 64.81 86 ASP A N 1
ATOM 680 C CA . ASP A 1 86 ? 26.741 3.436 -36.864 1.00 64.81 86 ASP A CA 1
ATOM 681 C C . ASP A 1 86 ? 27.677 2.383 -37.485 1.00 64.81 86 ASP A C 1
ATOM 683 O O . ASP A 1 86 ? 28.211 2.600 -38.577 1.00 64.81 86 ASP A O 1
ATOM 687 N N . MET A 1 87 ? 27.798 1.194 -36.878 1.00 60.53 87 MET A N 1
ATOM 688 C CA . MET A 1 87 ? 28.620 0.099 -37.423 1.00 60.53 87 MET A CA 1
ATOM 689 C C . MET A 1 87 ? 28.112 -0.467 -38.761 1.00 60.53 87 MET A C 1
ATOM 691 O O . MET A 1 87 ? 28.883 -1.075 -39.503 1.00 60.53 87 MET A O 1
ATOM 695 N N . THR A 1 88 ? 26.827 -0.299 -39.091 1.00 58.22 88 THR A N 1
ATOM 696 C CA . THR A 1 88 ? 26.254 -0.802 -40.357 1.00 58.22 88 THR A CA 1
ATOM 697 C C . THR A 1 88 ? 26.367 0.176 -41.526 1.00 58.22 88 THR A C 1
ATOM 699 O O . THR A 1 88 ? 26.174 -0.231 -42.669 1.00 58.22 88 THR A O 1
ATOM 702 N N . THR A 1 89 ? 26.702 1.441 -41.265 1.00 56.34 89 THR A N 1
ATOM 703 C CA . THR A 1 89 ? 26.868 2.494 -42.284 1.00 56.34 89 THR A CA 1
ATOM 704 C C . THR A 1 89 ? 28.302 2.669 -42.796 1.00 56.34 89 THR A C 1
ATOM 706 O O . THR A 1 89 ? 28.497 3.382 -43.778 1.00 56.34 89 THR A O 1
ATOM 709 N N . GLU A 1 90 ? 29.298 2.016 -42.186 1.00 54.22 90 GLU A N 1
ATOM 710 C CA . GLU A 1 90 ? 30.712 2.058 -42.617 1.00 54.22 90 GLU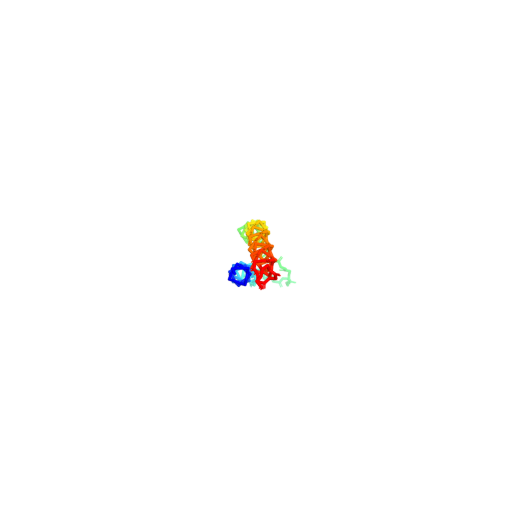 A CA 1
ATOM 711 C C . GLU A 1 90 ? 31.130 0.922 -43.587 1.00 54.22 90 GLU A C 1
ATOM 713 O O . GLU A 1 90 ? 32.320 0.748 -43.865 1.00 54.22 90 GLU A O 1
ATOM 718 N N . HIS A 1 91 ? 30.180 0.167 -44.152 1.00 45.12 91 HIS A N 1
ATOM 719 C CA . HIS A 1 91 ? 30.420 -0.854 -45.189 1.00 45.12 91 HIS A CA 1
ATOM 720 C C . HIS A 1 91 ? 29.789 -0.484 -46.534 1.00 45.12 91 HIS A C 1
ATOM 722 O O . HIS A 1 91 ? 30.429 -0.793 -47.567 1.00 45.12 91 HIS A O 1
#